Protein AF-A0A1N6D928-F1 (afdb_monomer_lite)

Sequence (89 aa):
MFEKLHVDFPASASMGRDMADDDEIDPAKVRSGLFALITARLEDAHEIAVKGQATKISVQDIGDLVVDLRSALDETTIHIDAIKLMNNR

Foldseek 3Di:
DDDPPPPPDPPDPDPDDDPDDDPDDDLVVLLVVLVVLLVVLVVQLVVLVVVCPDPDDDPVSNVVSVVSNVVSVVSSVVSVVVVVVSVVD

Organism: NCBI:txid1123272

pLDDT: mean 79.56, std 21.72, range [34.38, 97.62]

Structure (mmCIF, N/CA/C/O backbone):
data_AF-A0A1N6D928-F1
#
_entry.id   AF-A0A1N6D928-F1
#
loop_
_atom_site.group_PDB
_atom_site.id
_atom_site.type_symbol
_atom_site.label_atom_id
_atom_site.label_alt_id
_atom_site.label_comp_id
_atom_site.label_asym_id
_atom_site.label_entity_id
_atom_site.label_seq_id
_atom_site.pdbx_PDB_ins_code
_atom_site.Cartn_x
_atom_site.Cartn_y
_atom_site.Cartn_z
_atom_site.occupancy
_atom_site.B_iso_or_equiv
_atom_site.auth_seq_id
_atom_site.auth_comp_id
_atom_site.auth_asym_id
_atom_site.auth_atom_id
_atom_site.pdbx_PDB_model_num
ATOM 1 N N . MET A 1 1 ? 5.009 16.090 14.780 1.00 34.38 1 MET A N 1
ATOM 2 C CA . MET A 1 1 ? 5.275 17.070 13.709 1.00 34.38 1 MET A CA 1
ATOM 3 C C . MET A 1 1 ? 6.447 16.513 12.925 1.00 34.38 1 MET A C 1
ATOM 5 O O . MET A 1 1 ? 7.562 16.609 13.408 1.00 34.38 1 MET A O 1
ATOM 9 N N . PHE A 1 2 ? 6.186 15.792 11.836 1.00 45.16 2 PHE A N 1
ATOM 10 C CA . PHE A 1 2 ? 7.247 15.290 10.961 1.00 45.16 2 PHE A CA 1
ATOM 11 C C . PHE A 1 2 ? 7.370 16.256 9.785 1.00 45.16 2 PHE A C 1
ATOM 13 O O . PHE A 1 2 ? 6.364 16.603 9.163 1.00 45.16 2 PHE A O 1
ATOM 20 N N . GLU A 1 3 ? 8.584 16.763 9.575 1.00 39.19 3 GLU A N 1
ATOM 21 C CA . GLU A 1 3 ? 8.951 17.612 8.445 1.00 39.19 3 GLU A CA 1
ATOM 22 C C . GLU A 1 3 ? 8.530 16.945 7.135 1.00 39.19 3 GLU A C 1
ATOM 24 O O . GLU A 1 3 ? 8.869 15.792 6.870 1.00 39.19 3 GLU A O 1
ATOM 29 N N . LYS A 1 4 ? 7.775 17.688 6.317 1.00 45.28 4 LYS A N 1
ATOM 30 C CA . LYS A 1 4 ? 7.530 17.351 4.915 1.00 45.28 4 LYS A CA 1
ATOM 31 C C . LYS A 1 4 ? 8.884 17.128 4.247 1.00 45.28 4 LYS A C 1
ATOM 33 O O . LYS A 1 4 ? 9.665 18.073 4.148 1.00 45.28 4 LYS A O 1
ATOM 38 N N . LEU A 1 5 ? 9.128 15.917 3.752 1.00 44.03 5 LEU A N 1
ATOM 39 C CA . LEU A 1 5 ? 10.162 15.695 2.751 1.00 44.03 5 LEU A CA 1
ATOM 40 C C . LEU A 1 5 ? 9.812 16.585 1.547 1.00 44.03 5 LEU A C 1
ATOM 42 O O . LEU A 1 5 ? 8.852 16.319 0.824 1.00 44.03 5 LEU A 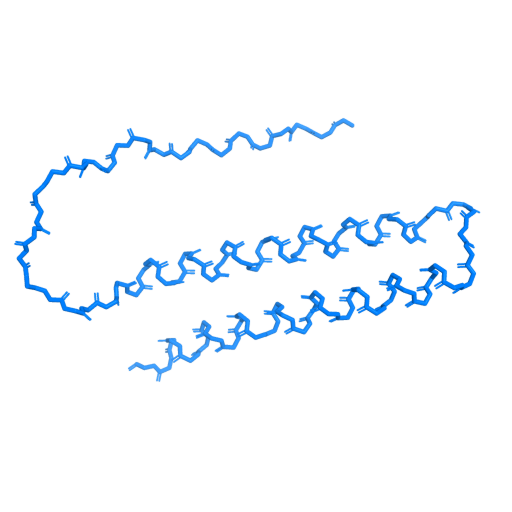O 1
ATOM 46 N N . HIS A 1 6 ? 10.540 17.688 1.378 1.00 45.44 6 HIS A N 1
ATOM 47 C CA . HIS A 1 6 ? 10.506 18.479 0.154 1.00 45.44 6 HIS A CA 1
ATOM 48 C C . HIS A 1 6 ? 11.253 17.659 -0.897 1.00 45.44 6 HIS A C 1
ATOM 50 O O . HIS A 1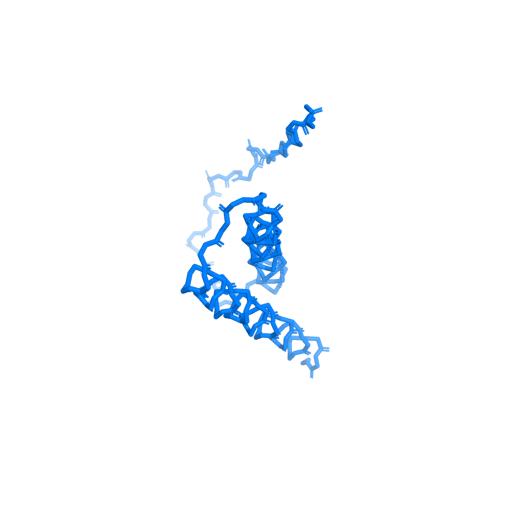 6 ? 12.481 17.659 -0.954 1.00 45.44 6 HIS A O 1
ATOM 56 N N . VAL A 1 7 ? 10.512 16.859 -1.661 1.00 48.66 7 VAL A N 1
ATOM 57 C CA . VAL A 1 7 ? 11.061 16.200 -2.844 1.00 48.66 7 VAL A CA 1
ATOM 58 C C . VAL A 1 7 ? 11.125 17.263 -3.933 1.00 48.66 7 VAL A C 1
ATOM 60 O O . VAL A 1 7 ? 10.146 17.510 -4.635 1.00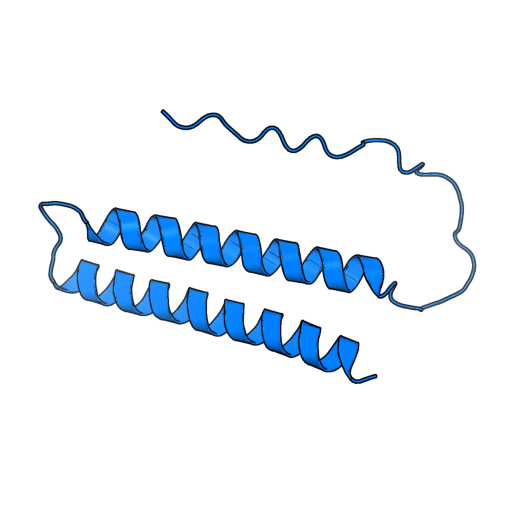 48.66 7 VAL A O 1
ATOM 63 N N . ASP A 1 8 ? 12.274 17.928 -4.033 1.00 43.50 8 ASP A N 1
ATOM 64 C CA . ASP A 1 8 ? 12.591 18.798 -5.160 1.00 43.50 8 ASP A CA 1
ATOM 65 C C . ASP A 1 8 ? 12.739 17.924 -6.410 1.00 43.50 8 ASP A C 1
ATOM 67 O O . ASP A 1 8 ? 13.792 17.350 -6.688 1.00 43.50 8 ASP A O 1
ATOM 71 N N . PHE A 1 9 ? 11.654 17.794 -7.174 1.00 45.91 9 PHE A N 1
ATOM 72 C CA . PHE A 1 9 ? 11.738 17.316 -8.546 1.00 45.91 9 PHE A CA 1
ATOM 73 C C . PHE A 1 9 ? 12.508 18.364 -9.357 1.00 45.91 9 PHE A C 1
ATOM 75 O O . PHE A 1 9 ? 12.063 19.515 -9.415 1.00 45.91 9 PHE A O 1
ATOM 82 N N . PRO A 1 10 ? 13.635 18.025 -10.009 1.00 43.09 10 PRO A N 1
ATOM 83 C CA . PRO A 1 10 ? 14.283 18.961 -10.908 1.00 43.09 10 PRO A CA 1
ATOM 84 C C . PRO A 1 10 ? 13.343 19.250 -12.084 1.00 43.09 10 PRO A C 1
ATOM 86 O O . PRO A 1 10 ? 13.188 18.453 -13.010 1.00 43.09 10 PRO A O 1
ATOM 89 N N . ALA A 1 11 ? 12.714 20.423 -12.037 1.00 46.38 11 ALA A N 1
ATOM 90 C CA . ALA A 1 11 ? 12.009 21.048 -13.144 1.00 46.38 11 ALA A CA 1
ATOM 91 C C . ALA A 1 11 ? 13.029 21.533 -14.187 1.00 46.38 11 ALA A C 1
ATOM 93 O O . ALA A 1 11 ? 13.240 22.728 -14.372 1.00 46.38 11 ALA A O 1
ATOM 94 N N . SER A 1 12 ? 13.721 20.599 -14.838 1.00 45.47 12 SER A N 1
ATOM 95 C CA . SER A 1 12 ? 14.636 20.896 -15.943 1.00 45.47 12 SER A CA 1
ATOM 96 C C . SER A 1 12 ? 14.928 19.671 -16.814 1.00 45.47 12 SER A C 1
ATOM 98 O O . SER A 1 12 ? 16.051 19.462 -17.257 1.00 45.47 12 SER A O 1
ATOM 100 N N . ALA A 1 13 ? 13.906 18.885 -17.147 1.00 43.72 13 ALA A N 1
ATOM 101 C CA . ALA A 1 13 ? 13.946 18.063 -18.355 1.00 43.72 13 ALA A CA 1
ATOM 102 C C . ALA A 1 13 ? 13.167 18.794 -19.455 1.00 43.72 13 ALA A C 1
ATOM 104 O O . ALA A 1 13 ? 11.982 18.561 -19.671 1.00 43.72 13 ALA A O 1
ATOM 105 N N . SER A 1 14 ? 13.850 19.770 -20.057 1.00 41.28 14 SER A N 1
ATOM 106 C CA . SER A 1 14 ? 13.637 20.315 -21.401 1.00 41.28 14 SER A CA 1
ATOM 107 C C . SER A 1 14 ? 12.489 19.664 -22.193 1.00 41.28 14 SER A C 1
ATOM 109 O O . SER A 1 14 ? 12.671 18.652 -22.868 1.00 41.28 14 SER A O 1
ATOM 111 N N . MET A 1 15 ? 11.320 20.310 -22.176 1.00 47.25 15 MET A N 1
ATOM 112 C CA . MET A 1 15 ? 10.346 20.212 -23.261 1.00 47.25 15 MET A CA 1
ATOM 113 C C . MET A 1 15 ? 10.992 20.801 -24.520 1.00 47.25 15 MET A C 1
ATOM 115 O O . MET A 1 15 ? 10.960 22.009 -24.741 1.00 47.25 15 MET A O 1
ATOM 119 N N . GLY A 1 16 ? 11.635 19.966 -25.327 1.00 40.53 16 GLY A N 1
ATOM 120 C CA . GLY A 1 16 ? 12.332 20.441 -26.512 1.00 40.53 16 GLY A CA 1
ATOM 121 C C . GLY A 1 16 ? 12.696 19.307 -27.445 1.00 40.53 16 GLY A C 1
ATOM 122 O O . GLY A 1 16 ? 13.769 18.746 -27.306 1.00 40.53 16 GLY A O 1
ATOM 123 N N . ARG A 1 17 ? 11.797 19.049 -28.403 1.00 41.44 17 ARG A N 1
ATOM 124 C CA . ARG A 1 17 ? 12.026 18.328 -29.664 1.00 41.44 17 ARG A CA 1
ATOM 125 C C . ARG A 1 17 ? 12.738 16.977 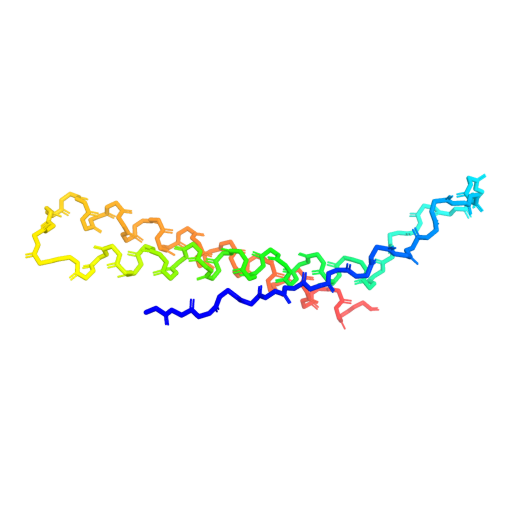-29.542 1.00 41.44 17 ARG A C 1
ATOM 127 O O . ARG A 1 17 ? 13.937 16.900 -29.741 1.00 41.44 17 ARG A O 1
ATOM 134 N N . ASP A 1 18 ? 11.947 15.925 -29.398 1.00 43.72 18 ASP A N 1
ATOM 135 C CA . ASP A 1 18 ? 12.095 14.781 -30.297 1.00 43.72 18 ASP A CA 1
ATOM 136 C C . ASP A 1 18 ? 10.728 14.117 -30.456 1.00 43.72 18 ASP A C 1
ATOM 138 O O . ASP A 1 18 ? 10.276 13.318 -29.643 1.00 43.72 18 ASP A O 1
ATOM 142 N N . MET A 1 19 ? 10.010 14.564 -31.486 1.00 48.03 19 MET A N 1
ATOM 143 C CA . MET A 1 19 ? 9.024 13.724 -32.153 1.00 48.03 19 MET A CA 1
ATOM 144 C C . MET A 1 19 ? 9.771 13.065 -33.311 1.00 48.03 19 MET A C 1
ATOM 146 O O . MET A 1 19 ? 9.735 13.579 -34.427 1.00 48.03 19 MET A O 1
ATOM 150 N N . ALA A 1 20 ? 10.528 12.015 -33.014 1.00 44.50 20 ALA A N 1
ATOM 151 C CA . ALA A 1 20 ? 11.181 11.179 -34.010 1.00 44.50 20 ALA A CA 1
ATOM 152 C C . ALA A 1 20 ? 11.475 9.810 -33.379 1.00 44.50 20 ALA A C 1
ATOM 154 O O . ALA A 1 20 ? 12.338 9.702 -32.518 1.00 44.50 20 ALA A O 1
ATOM 155 N N . ASP A 1 21 ? 10.678 8.825 -33.791 1.00 49.28 21 ASP A N 1
ATOM 156 C CA . ASP A 1 21 ? 11.002 7.400 -33.907 1.00 49.28 21 ASP A CA 1
ATOM 157 C C . ASP A 1 21 ? 11.711 6.704 -32.723 1.00 49.28 21 ASP A C 1
ATOM 159 O O . ASP A 1 21 ? 12.931 6.657 -32.682 1.00 49.28 21 ASP A O 1
ATOM 163 N N . ASP A 1 22 ? 10.939 6.107 -31.805 1.00 47.47 22 ASP A N 1
ATOM 164 C CA . ASP A 1 22 ? 11.100 4.713 -31.329 1.00 47.47 22 ASP A CA 1
ATOM 165 C C . ASP A 1 22 ? 10.104 4.449 -30.185 1.00 47.47 22 ASP A C 1
ATOM 167 O O . ASP A 1 22 ? 10.176 5.056 -29.116 1.00 47.47 22 ASP A O 1
ATOM 171 N N . ASP A 1 23 ? 9.172 3.521 -30.396 1.00 55.50 23 ASP A N 1
ATOM 172 C CA . ASP A 1 23 ? 8.157 3.056 -29.435 1.00 55.50 23 ASP A CA 1
ATOM 173 C C . ASP A 1 23 ? 8.760 2.238 -28.268 1.00 55.50 23 ASP A C 1
ATOM 175 O O . ASP A 1 23 ? 8.149 1.298 -27.746 1.00 55.50 23 ASP A O 1
ATOM 179 N N . GLU A 1 24 ? 9.986 2.550 -27.849 1.00 65.75 24 GLU A N 1
ATOM 180 C CA . GLU A 1 24 ? 10.673 1.824 -26.796 1.00 65.75 24 GLU A CA 1
ATOM 181 C C . GLU A 1 24 ? 10.372 2.460 -25.436 1.00 65.75 24 GLU A C 1
ATOM 183 O O . GLU A 1 24 ? 10.787 3.569 -25.091 1.00 65.75 24 GLU A O 1
ATOM 188 N N . ILE A 1 25 ? 9.591 1.735 -24.640 1.00 74.81 25 ILE A N 1
ATOM 189 C CA . ILE A 1 25 ? 9.319 2.087 -23.253 1.00 74.81 25 ILE A CA 1
ATOM 190 C C . ILE A 1 25 ? 10.653 2.129 -22.490 1.00 74.81 25 ILE A C 1
ATOM 192 O O . ILE A 1 25 ? 11.240 1.085 -22.217 1.00 74.81 25 ILE A O 1
ATOM 196 N N . ASP A 1 26 ? 11.090 3.329 -22.095 1.00 84.94 26 ASP A N 1
ATOM 197 C CA . ASP A 1 26 ? 12.305 3.551 -21.299 1.00 84.94 26 ASP A CA 1
ATOM 198 C C . ASP A 1 26 ? 12.268 2.730 -19.986 1.00 84.94 26 ASP A C 1
ATOM 200 O O . ASP A 1 26 ? 11.488 3.048 -19.071 1.00 84.94 26 ASP A O 1
ATOM 204 N N . PRO A 1 27 ? 13.127 1.700 -19.836 1.00 86.62 27 PRO A N 1
ATOM 205 C CA . PRO A 1 27 ? 13.114 0.827 -18.664 1.00 86.62 27 PRO A CA 1
ATOM 206 C C . PRO A 1 27 ? 13.409 1.564 -17.353 1.00 86.62 27 PRO A C 1
ATOM 208 O O . PRO A 1 27 ? 12.936 1.153 -16.287 1.00 86.62 27 PRO A O 1
ATOM 211 N N . ALA A 1 28 ? 14.174 2.661 -17.401 1.00 87.81 28 ALA A N 1
ATOM 212 C CA . ALA A 1 28 ? 14.466 3.465 -16.222 1.00 87.81 28 ALA A CA 1
ATOM 213 C C . ALA A 1 28 ? 13.219 4.219 -15.743 1.00 87.81 28 ALA A C 1
ATOM 215 O O . ALA A 1 28 ? 12.978 4.256 -14.533 1.00 87.81 28 ALA A O 1
ATOM 216 N N . LYS A 1 29 ? 12.406 4.748 -16.670 1.00 89.44 29 LYS A N 1
ATOM 217 C CA . LYS A 1 29 ? 11.126 5.407 -16.350 1.00 89.44 29 LYS A CA 1
ATOM 218 C C . LYS A 1 29 ? 10.088 4.427 -15.814 1.00 89.44 29 LYS A C 1
ATOM 220 O O . LYS A 1 29 ? 9.371 4.759 -14.875 1.00 89.44 29 LYS A O 1
ATOM 225 N N . VAL A 1 30 ? 10.023 3.208 -16.353 1.00 90.06 30 VAL A N 1
ATOM 226 C CA . VAL A 1 30 ? 9.113 2.179 -15.815 1.00 90.06 30 VAL A CA 1
ATOM 227 C C . VAL A 1 30 ? 9.516 1.787 -14.401 1.00 90.06 30 VAL A C 1
ATOM 229 O O . VAL A 1 30 ? 8.672 1.751 -13.508 1.00 90.06 30 VAL A O 1
ATOM 232 N N . ARG A 1 31 ? 10.810 1.541 -14.163 1.00 91.12 31 ARG A N 1
ATOM 233 C CA . ARG A 1 31 ? 11.304 1.187 -12.829 1.00 91.12 31 ARG A CA 1
ATOM 234 C C . ARG A 1 31 ? 11.034 2.302 -11.820 1.00 91.12 31 ARG A C 1
ATOM 236 O O . ARG A 1 31 ? 10.540 2.010 -10.736 1.00 91.12 31 ARG A O 1
ATOM 243 N N . SER A 1 32 ? 11.334 3.560 -12.154 1.00 93.12 32 SER A N 1
ATOM 244 C CA . SER A 1 32 ? 11.059 4.683 -11.247 1.00 93.12 32 SER A CA 1
ATOM 245 C C . SER A 1 32 ? 9.559 4.855 -10.983 1.00 93.12 32 SER A C 1
ATOM 247 O O . SER A 1 32 ? 9.176 5.073 -9.836 1.00 93.12 32 SER A O 1
ATOM 249 N N . GLY A 1 33 ? 8.710 4.662 -11.998 1.00 93.56 33 GLY A N 1
ATOM 250 C CA . GLY A 1 33 ? 7.254 4.644 -11.850 1.00 93.56 33 GLY A CA 1
ATOM 251 C C . GLY A 1 33 ? 6.756 3.542 -10.908 1.00 93.56 33 GLY A C 1
ATOM 252 O O . GLY A 1 33 ? 5.957 3.818 -10.018 1.00 93.56 33 GLY A O 1
ATOM 253 N N . LEU A 1 34 ? 7.270 2.314 -11.033 1.00 94.81 34 LEU A N 1
ATOM 254 C CA . LEU A 1 34 ? 6.909 1.203 -10.142 1.00 94.81 34 LEU A CA 1
ATOM 255 C C . LEU A 1 34 ? 7.332 1.461 -8.690 1.00 94.81 34 LEU A C 1
ATOM 257 O O . LEU A 1 34 ? 6.561 1.179 -7.776 1.00 94.81 34 LEU A O 1
ATOM 261 N N . PHE A 1 35 ? 8.514 2.043 -8.460 1.00 95.44 35 PHE A N 1
ATOM 262 C CA . PHE A 1 35 ? 8.919 2.454 -7.112 1.00 95.44 35 PHE A CA 1
ATOM 263 C C . PHE A 1 35 ? 8.013 3.554 -6.546 1.00 95.44 35 PHE A C 1
ATOM 265 O O . PHE A 1 35 ? 7.643 3.471 -5.380 1.00 95.44 35 PHE A O 1
ATOM 272 N N . ALA A 1 36 ? 7.599 4.533 -7.358 1.00 97.00 36 ALA A N 1
ATOM 273 C CA . ALA A 1 36 ? 6.654 5.561 -6.922 1.00 97.00 36 ALA A CA 1
ATOM 274 C C . ALA A 1 36 ? 5.283 4.969 -6.542 1.00 97.00 36 ALA A C 1
ATOM 276 O O . ALA A 1 36 ? 4.710 5.354 -5.524 1.00 97.00 36 ALA A O 1
ATOM 277 N N . LEU A 1 37 ? 4.784 3.994 -7.310 1.00 97.06 37 LEU A N 1
ATOM 278 C CA . LEU A 1 37 ? 3.543 3.279 -6.993 1.00 97.06 37 LEU A CA 1
ATOM 279 C C . LEU A 1 37 ? 3.660 2.467 -5.696 1.00 97.06 37 LEU A C 1
ATOM 281 O O . LEU A 1 37 ? 2.742 2.487 -4.879 1.00 97.06 37 LEU A O 1
ATOM 285 N N . ILE A 1 38 ? 4.792 1.791 -5.473 1.00 97.19 38 ILE A N 1
ATOM 286 C CA . ILE A 1 38 ? 5.070 1.098 -4.205 1.00 97.19 38 ILE A CA 1
ATOM 287 C C . ILE A 1 38 ? 5.067 2.093 -3.042 1.00 97.19 38 ILE A C 1
ATOM 289 O O . ILE A 1 38 ? 4.416 1.835 -2.033 1.00 97.19 38 ILE A O 1
ATOM 293 N N . THR A 1 39 ? 5.753 3.232 -3.176 1.00 97.50 39 THR A N 1
ATOM 294 C CA . THR A 1 39 ? 5.779 4.270 -2.137 1.00 97.50 39 THR A CA 1
ATOM 295 C C . THR A 1 39 ? 4.371 4.738 -1.783 1.00 97.50 39 THR A C 1
ATOM 297 O O . THR A 1 39 ? 4.021 4.714 -0.607 1.00 97.50 39 THR A O 1
ATOM 300 N N . ALA A 1 40 ? 3.542 5.062 -2.778 1.00 96.81 40 ALA A N 1
ATOM 301 C CA . ALA A 1 40 ? 2.164 5.485 -2.541 1.00 96.81 40 ALA A CA 1
ATOM 302 C C . ALA A 1 40 ? 1.350 4.426 -1.772 1.00 96.81 40 ALA A C 1
ATOM 304 O O . ALA A 1 40 ? 0.659 4.752 -0.813 1.00 96.81 40 ALA A O 1
ATOM 305 N N . ARG A 1 41 ? 1.483 3.136 -2.118 1.00 97.50 41 ARG A N 1
ATOM 306 C CA . ARG A 1 41 ? 0.771 2.059 -1.404 1.00 97.50 41 ARG A CA 1
ATOM 307 C C . ARG A 1 41 ? 1.269 1.816 0.010 1.00 97.50 41 ARG A C 1
ATOM 309 O O . ARG A 1 41 ? 0.472 1.478 0.883 1.00 97.50 41 ARG A O 1
ATOM 316 N N . LEU A 1 42 ? 2.560 2.007 0.258 1.00 97.38 42 LEU A N 1
ATOM 317 C CA . LEU A 1 42 ? 3.102 1.948 1.612 1.00 97.38 42 LEU A CA 1
ATOM 318 C C . LEU A 1 42 ? 2.629 3.135 2.462 1.00 97.38 42 LEU A C 1
ATOM 320 O O . LEU A 1 42 ? 2.382 2.954 3.653 1.00 97.38 42 LEU A O 1
ATOM 324 N N . GLU A 1 43 ? 2.463 4.317 1.865 1.00 97.44 43 GLU A N 1
ATOM 325 C CA . GLU A 1 43 ? 1.866 5.485 2.525 1.00 97.44 43 GLU A CA 1
ATOM 326 C C . GLU A 1 43 ? 0.385 5.246 2.860 1.00 97.44 43 GLU A C 1
ATOM 328 O O . GLU A 1 43 ? -0.011 5.457 4.008 1.00 97.44 43 GLU A O 1
ATOM 333 N N . ASP A 1 44 ? -0.398 4.704 1.921 1.00 95.25 44 ASP A N 1
ATOM 334 C CA . ASP A 1 44 ? -1.796 4.312 2.156 1.00 95.25 44 ASP A CA 1
ATOM 335 C C . ASP A 1 44 ? -1.891 3.294 3.309 1.00 95.25 44 ASP A C 1
ATOM 337 O O . ASP A 1 44 ? -2.631 3.489 4.278 1.00 95.25 44 ASP A O 1
ATOM 341 N N . ALA A 1 45 ? -1.092 2.221 3.253 1.00 95.94 45 ALA A N 1
ATOM 342 C CA . ALA A 1 45 ? -1.048 1.194 4.295 1.00 95.94 45 ALA A CA 1
ATOM 343 C C . ALA A 1 45 ? -0.641 1.772 5.659 1.00 95.94 45 ALA A C 1
ATOM 345 O O . ALA A 1 45 ? -1.201 1.391 6.692 1.00 95.94 45 ALA A O 1
ATOM 346 N N . HI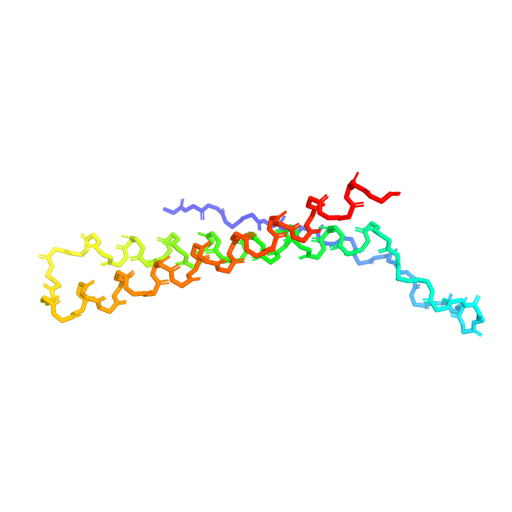S A 1 46 ? 0.307 2.712 5.678 1.00 96.69 46 HIS A N 1
ATOM 347 C CA . HIS A 1 46 ? 0.694 3.415 6.894 1.00 96.69 46 HIS A CA 1
ATOM 348 C C . HIS A 1 46 ? -0.476 4.216 7.477 1.00 96.69 46 HIS A C 1
ATOM 350 O O . HIS A 1 46 ? -0.750 4.104 8.674 1.00 96.69 46 HIS A O 1
ATOM 356 N N . GLU A 1 47 ? -1.198 4.980 6.656 1.00 96.56 47 GLU A N 1
ATOM 357 C CA . GLU A 1 47 ? -2.352 5.759 7.110 1.00 96.56 47 GLU A CA 1
ATOM 358 C C . GLU A 1 47 ? -3.458 4.857 7.681 1.00 96.56 47 GLU A C 1
ATOM 360 O O . GLU A 1 47 ? -4.015 5.150 8.744 1.00 96.56 47 GLU A O 1
ATOM 365 N N . ILE A 1 48 ? -3.749 3.731 7.023 1.00 95.88 48 ILE A N 1
ATOM 366 C CA . ILE A 1 48 ? -4.747 2.759 7.494 1.00 95.88 48 ILE A CA 1
ATOM 367 C C . ILE A 1 48 ? -4.315 2.153 8.837 1.00 95.88 48 ILE A C 1
ATOM 369 O O . ILE A 1 48 ? -5.114 2.085 9.775 1.00 95.88 48 ILE A O 1
ATOM 373 N N . ALA A 1 49 ? -3.040 1.779 8.978 1.00 94.56 49 ALA A N 1
ATOM 374 C CA . ALA A 1 49 ? -2.503 1.267 10.236 1.00 94.56 49 ALA A CA 1
ATOM 375 C C . ALA A 1 49 ? -2.601 2.301 11.371 1.00 94.56 49 ALA A C 1
ATOM 377 O O . ALA A 1 49 ? -2.959 1.944 12.494 1.00 94.56 49 ALA A O 1
ATOM 378 N N . VAL A 1 50 ? -2.340 3.582 11.085 1.00 95.31 50 VAL A N 1
ATOM 379 C CA . VAL A 1 50 ? -2.515 4.680 12.050 1.00 95.31 50 VAL A CA 1
ATOM 380 C C . VAL A 1 50 ? -3.984 4.829 12.456 1.00 95.31 50 VAL A C 1
ATOM 382 O O . VAL A 1 50 ? -4.272 4.943 13.648 1.00 95.31 50 VAL A O 1
ATOM 385 N N . LYS A 1 51 ? -4.930 4.766 11.507 1.00 93.81 51 LYS A N 1
ATOM 386 C CA . LYS A 1 51 ? -6.377 4.791 11.809 1.00 93.81 51 LYS A CA 1
ATOM 387 C C . LYS A 1 51 ? -6.788 3.628 12.716 1.00 93.81 51 LYS A C 1
ATOM 389 O O . LYS A 1 51 ? -7.550 3.831 13.659 1.00 93.81 51 LYS A O 1
ATOM 394 N N . GLY A 1 52 ? -6.229 2.440 12.489 1.00 92.62 52 GLY A N 1
ATOM 395 C CA . GLY A 1 52 ? -6.493 1.246 13.298 1.00 92.62 52 GLY A CA 1
ATOM 396 C C . GLY A 1 52 ? -6.024 1.344 14.754 1.00 92.62 52 GLY A C 1
ATOM 397 O O . GLY A 1 52 ? -6.501 0.591 15.599 1.00 92.62 52 GLY A O 1
ATOM 398 N N . GLN A 1 53 ? -5.132 2.285 15.079 1.00 93.00 53 GLN A N 1
ATOM 399 C CA . GLN A 1 53 ? -4.661 2.528 16.449 1.00 93.00 53 GLN A CA 1
ATOM 400 C C . GLN A 1 53 ? -5.598 3.434 17.267 1.00 93.00 53 GLN A C 1
ATOM 402 O O . GLN A 1 53 ? -5.317 3.712 18.436 1.00 93.00 53 GLN A O 1
ATOM 407 N N . ALA A 1 54 ? -6.695 3.925 16.682 1.00 91.44 54 ALA A N 1
ATOM 408 C CA . ALA A 1 54 ? -7.625 4.805 17.377 1.00 91.44 54 ALA A CA 1
ATOM 409 C C . ALA A 1 54 ? -8.215 4.141 18.637 1.00 91.44 54 ALA A C 1
ATOM 411 O O . ALA A 1 54 ? -8.665 2.998 18.624 1.00 91.44 54 ALA A O 1
ATOM 412 N N . THR A 1 55 ? -8.278 4.895 19.740 1.00 79.88 55 THR A N 1
ATOM 413 C CA . THR A 1 55 ? -8.770 4.409 21.048 1.00 79.88 55 THR A CA 1
ATOM 414 C C . THR A 1 55 ? -10.248 4.023 21.052 1.00 79.88 55 THR A C 1
ATOM 416 O O . THR A 1 55 ? -10.696 3.297 21.939 1.00 79.88 55 THR A O 1
ATOM 419 N N . LYS A 1 56 ? -11.019 4.522 20.083 1.00 85.31 56 LYS A N 1
ATOM 420 C CA . LYS A 1 56 ? -12.422 4.176 19.864 1.00 85.31 56 LYS A CA 1
ATOM 421 C C . LYS A 1 56 ? -12.617 3.893 18.383 1.00 85.31 56 LYS A C 1
ATOM 423 O O . LYS A 1 56 ? -12.750 4.823 17.595 1.00 85.31 56 LYS A O 1
ATOM 428 N N . ILE A 1 57 ? -12.638 2.616 18.039 1.00 88.69 57 ILE A N 1
ATOM 429 C CA . ILE A 1 57 ? -12.914 2.124 16.695 1.00 88.69 57 ILE A CA 1
ATOM 430 C C . ILE A 1 57 ? -13.972 1.023 16.792 1.00 88.69 57 ILE A C 1
ATOM 432 O O . ILE A 1 57 ? -13.956 0.233 17.743 1.00 88.69 57 ILE A O 1
ATOM 436 N N . SER A 1 58 ? -14.942 1.008 15.876 1.00 90.25 58 SER A N 1
ATOM 437 C CA . SER A 1 58 ? -15.958 -0.046 15.873 1.00 90.25 58 SER A CA 1
ATOM 438 C C . SER A 1 58 ? -15.400 -1.338 15.268 1.00 90.25 58 SER A C 1
ATOM 440 O O . SER A 1 58 ? -14.434 -1.321 14.511 1.00 90.25 58 SER A O 1
ATOM 442 N N . VAL A 1 59 ? -16.011 -2.484 15.583 1.00 87.50 59 VAL A N 1
ATOM 443 C CA . VAL A 1 59 ? -15.599 -3.777 15.003 1.00 87.50 59 VAL A CA 1
ATOM 444 C C . VAL A 1 59 ? -15.768 -3.790 13.480 1.00 87.50 59 VAL A C 1
ATOM 446 O O . VAL A 1 59 ? -14.948 -4.388 12.789 1.00 87.50 59 VAL A O 1
ATOM 449 N N . GLN A 1 60 ? -16.797 -3.111 12.962 1.00 88.00 60 GLN A N 1
ATOM 450 C CA . GLN A 1 60 ? -17.003 -2.967 11.521 1.00 88.00 60 GLN A CA 1
ATOM 451 C C . GLN A 1 60 ? -15.865 -2.159 10.889 1.00 88.00 60 GLN A C 1
ATOM 453 O O . GLN A 1 60 ? -15.259 -2.632 9.935 1.00 88.00 60 GLN A O 1
ATOM 458 N N . ASP A 1 61 ? -15.506 -1.018 11.487 1.00 91.38 61 ASP A N 1
ATOM 459 C CA . ASP A 1 61 ? -14.401 -0.188 10.994 1.00 91.38 61 ASP A CA 1
ATOM 460 C C . ASP A 1 61 ? -13.069 -0.954 11.035 1.00 91.38 61 ASP A C 1
ATOM 462 O O . ASP A 1 61 ? -12.271 -0.844 10.113 1.00 91.38 61 ASP A O 1
ATOM 466 N N . ILE A 1 62 ? -12.824 -1.779 12.065 1.00 92.12 62 ILE A N 1
ATOM 467 C CA . ILE A 1 62 ? -11.644 -2.664 12.098 1.00 92.12 62 ILE A CA 1
ATOM 468 C C . ILE A 1 62 ? -11.653 -3.615 10.895 1.00 92.12 62 ILE A C 1
ATOM 470 O O . ILE A 1 62 ? -10.615 -3.806 10.265 1.00 92.12 62 ILE A O 1
ATOM 474 N N . GLY A 1 63 ? -12.804 -4.221 10.588 1.00 93.75 63 GLY A N 1
ATOM 475 C CA . GLY A 1 63 ? -12.957 -5.116 9.442 1.00 93.75 63 GLY A CA 1
ATOM 476 C C . GLY A 1 63 ? -12.615 -4.423 8.125 1.00 93.75 63 GLY A C 1
ATOM 477 O O . GLY A 1 63 ? -11.823 -4.955 7.348 1.00 93.75 63 GLY A O 1
ATOM 478 N N . ASP A 1 64 ? -13.144 -3.219 7.926 1.00 95.94 64 ASP A N 1
ATOM 479 C CA . ASP A 1 64 ? -12.915 -2.424 6.719 1.00 95.94 64 ASP A CA 1
ATOM 480 C C . ASP A 1 64 ? -11.435 -2.014 6.599 1.00 95.94 64 ASP A C 1
ATOM 482 O O . ASP A 1 64 ? -10.812 -2.254 5.566 1.00 95.94 64 ASP A O 1
ATOM 486 N N . LEU A 1 65 ? -10.806 -1.541 7.685 1.00 95.62 65 LEU A N 1
ATOM 487 C CA . LEU A 1 65 ? -9.372 -1.213 7.687 1.00 95.62 65 LEU A CA 1
ATOM 488 C C . LEU A 1 65 ? -8.482 -2.431 7.388 1.00 95.62 65 LEU A C 1
ATOM 490 O O . LEU A 1 65 ? -7.443 -2.295 6.745 1.00 95.62 65 LEU A O 1
ATOM 494 N N . VAL A 1 66 ? -8.852 -3.629 7.855 1.00 95.75 66 VAL A N 1
ATOM 495 C CA . VAL A 1 66 ? -8.104 -4.861 7.549 1.00 95.75 66 VAL A CA 1
ATOM 496 C C . VAL A 1 66 ? -8.229 -5.227 6.068 1.00 95.75 66 VAL A C 1
ATOM 498 O O . VAL A 1 66 ? -7.241 -5.653 5.465 1.00 95.75 66 VAL A O 1
ATOM 501 N N . VAL A 1 67 ? -9.414 -5.057 5.475 1.00 97.38 67 VAL A N 1
ATOM 502 C CA . VAL A 1 67 ? -9.627 -5.261 4.034 1.00 97.38 67 VAL A CA 1
ATOM 503 C C . VAL A 1 67 ? -8.794 -4.267 3.223 1.00 97.38 67 VAL A C 1
ATOM 505 O O . VAL A 1 67 ? -8.082 -4.687 2.309 1.00 97.38 67 VAL A O 1
ATOM 508 N N . ASP A 1 68 ? -8.802 -2.992 3.605 1.00 96.38 68 ASP A N 1
ATOM 509 C CA . ASP A 1 68 ? -8.037 -1.943 2.927 1.00 96.38 68 ASP A CA 1
ATOM 510 C C . ASP A 1 68 ? -6.521 -2.184 3.032 1.00 96.38 68 ASP A C 1
ATOM 512 O O . ASP A 1 68 ? -5.804 -2.111 2.030 1.00 96.38 68 ASP A O 1
ATOM 516 N N . LEU A 1 69 ? -6.022 -2.557 4.221 1.00 95.88 69 LEU A N 1
ATOM 517 C CA . LEU A 1 69 ? -4.615 -2.930 4.429 1.00 95.88 69 LEU A CA 1
ATOM 518 C C . LEU A 1 69 ? -4.201 -4.086 3.526 1.00 95.88 69 LEU A C 1
ATOM 520 O O . LEU A 1 69 ? -3.131 -4.051 2.916 1.00 95.88 69 LEU A O 1
ATOM 524 N N . ARG A 1 70 ? -5.043 -5.119 3.436 1.00 97.38 70 ARG A N 1
ATOM 525 C CA . ARG A 1 70 ? -4.779 -6.259 2.563 1.00 97.38 70 ARG A CA 1
ATOM 526 C C . ARG A 1 70 ? -4.723 -5.829 1.098 1.00 97.38 70 ARG A C 1
ATOM 528 O O . ARG A 1 70 ? -3.800 -6.242 0.405 1.00 97.38 70 ARG A O 1
ATOM 535 N N . SER A 1 71 ? -5.646 -4.979 0.648 1.00 97.50 71 SER A N 1
ATOM 536 C CA . SER A 1 71 ? -5.646 -4.470 -0.728 1.00 97.50 71 SER A CA 1
ATOM 537 C C . SER A 1 71 ? -4.349 -3.724 -1.058 1.00 97.50 71 SER A C 1
ATOM 539 O O . SER A 1 71 ? -3.725 -3.993 -2.083 1.00 97.50 71 SER A O 1
ATOM 541 N N . ALA A 1 72 ? -3.881 -2.844 -0.164 1.00 95.50 72 ALA A N 1
ATOM 542 C CA . ALA A 1 72 ? -2.630 -2.108 -0.364 1.00 95.50 72 ALA A CA 1
ATOM 543 C C . ALA A 1 72 ? -1.400 -3.037 -0.448 1.00 95.50 72 ALA A C 1
ATOM 545 O O . ALA A 1 72 ? -0.488 -2.804 -1.251 1.00 95.50 72 ALA A O 1
ATOM 546 N N . LEU A 1 73 ? -1.374 -4.114 0.346 1.00 95.88 73 LEU A N 1
ATOM 547 C CA . LEU A 1 73 ? -0.311 -5.125 0.310 1.00 95.88 73 LEU A CA 1
ATOM 548 C C . LEU A 1 73 ? -0.352 -5.977 -0.967 1.00 95.88 73 LEU A C 1
ATOM 550 O O . LEU A 1 73 ? 0.701 -6.251 -1.553 1.00 95.88 73 LEU A O 1
ATOM 554 N N . ASP A 1 74 ? -1.546 -6.364 -1.417 1.00 97.62 74 ASP A N 1
ATOM 555 C CA . ASP A 1 74 ? -1.737 -7.116 -2.659 1.00 97.62 74 ASP A CA 1
ATOM 556 C C . ASP A 1 74 ? -1.244 -6.282 -3.861 1.00 97.62 74 ASP A C 1
ATOM 558 O O . ASP A 1 74 ? -0.447 -6.760 -4.672 1.00 97.62 74 ASP A O 1
ATOM 562 N N . GLU A 1 75 ? -1.600 -4.995 -3.925 1.00 96.50 75 GLU A N 1
ATOM 563 C CA . GLU A 1 75 ? -1.120 -4.079 -4.970 1.00 96.50 75 GLU A CA 1
ATOM 564 C C . GLU A 1 75 ? 0.394 -3.837 -4.908 1.00 96.50 75 GLU A C 1
ATOM 566 O O . GLU A 1 75 ? 1.074 -3.826 -5.936 1.00 96.50 75 GLU A O 1
ATOM 571 N N . THR A 1 76 ? 0.956 -3.701 -3.704 1.00 96.62 76 THR A N 1
ATOM 572 C CA . THR A 1 76 ? 2.412 -3.593 -3.520 1.00 96.62 76 THR A CA 1
ATOM 573 C C . THR A 1 76 ? 3.133 -4.823 -4.076 1.00 96.62 76 THR A C 1
ATOM 575 O O . THR A 1 76 ? 4.156 -4.693 -4.751 1.00 96.62 76 THR A O 1
ATOM 578 N N . THR A 1 77 ? 2.581 -6.017 -3.845 1.00 97.31 77 THR A N 1
ATOM 579 C CA . THR A 1 77 ? 3.138 -7.279 -4.353 1.00 97.31 77 THR A CA 1
ATOM 580 C C . THR A 1 77 ? 3.129 -7.318 -5.880 1.00 97.31 77 THR A C 1
ATOM 582 O O . THR A 1 77 ? 4.146 -7.664 -6.481 1.00 97.31 77 THR A O 1
ATOM 585 N N . ILE A 1 78 ? 2.036 -6.877 -6.515 1.00 96.44 78 ILE A N 1
ATOM 586 C CA . ILE A 1 78 ? 1.932 -6.782 -7.980 1.00 96.44 78 ILE A CA 1
ATOM 587 C C . ILE A 1 78 ? 3.039 -5.885 -8.553 1.00 96.44 78 ILE A C 1
ATOM 589 O O . ILE A 1 78 ? 3.718 -6.273 -9.507 1.00 96.44 78 ILE A O 1
ATOM 593 N N . HIS A 1 79 ? 3.269 -4.708 -7.963 1.00 95.75 79 HIS A N 1
ATOM 594 C CA . HIS A 1 79 ? 4.323 -3.800 -8.425 1.00 95.75 79 HIS A CA 1
ATOM 595 C C . HIS A 1 79 ? 5.730 -4.388 -8.231 1.00 95.75 79 HIS A C 1
ATOM 597 O O . HIS A 1 79 ? 6.582 -4.255 -9.111 1.00 95.75 79 HIS A O 1
ATOM 603 N N . ILE A 1 80 ? 5.979 -5.076 -7.112 1.00 95.31 80 ILE A N 1
ATOM 604 C CA . ILE A 1 80 ? 7.252 -5.768 -6.862 1.00 95.31 80 ILE A CA 1
ATOM 605 C C . ILE A 1 80 ? 7.489 -6.865 -7.905 1.00 95.31 80 ILE A C 1
ATOM 607 O O . ILE A 1 80 ? 8.595 -6.983 -8.439 1.00 95.31 80 ILE A O 1
ATOM 611 N N . ASP A 1 81 ? 6.474 -7.667 -8.211 1.00 95.56 81 ASP A N 1
ATOM 612 C CA . ASP A 1 81 ? 6.599 -8.742 -9.192 1.00 95.56 81 ASP A CA 1
ATOM 613 C C . ASP A 1 81 ? 6.811 -8.194 -10.608 1.00 95.56 81 ASP A C 1
ATOM 615 O O . ASP A 1 81 ? 7.632 -8.738 -11.351 1.00 95.56 81 ASP A O 1
ATOM 619 N N . ALA A 1 82 ? 6.198 -7.057 -10.952 1.00 93.00 82 ALA A N 1
ATOM 620 C CA . ALA A 1 82 ? 6.499 -6.343 -12.192 1.00 93.00 82 ALA A CA 1
ATOM 621 C C . ALA A 1 82 ? 7.984 -5.935 -12.279 1.00 93.00 82 ALA A C 1
ATOM 623 O O . ALA A 1 82 ? 8.623 -6.179 -13.303 1.00 93.00 82 ALA A O 1
ATOM 624 N N . ILE A 1 83 ? 8.571 -5.404 -11.196 1.00 90.94 83 ILE A N 1
ATOM 625 C CA . ILE A 1 83 ? 10.011 -5.077 -11.147 1.00 90.94 83 ILE A CA 1
ATOM 626 C C . ILE A 1 83 ? 10.869 -6.336 -11.342 1.00 90.94 83 ILE A C 1
ATOM 628 O O . ILE A 1 83 ? 11.853 -6.306 -12.084 1.00 90.94 83 ILE A O 1
ATOM 632 N N . LYS A 1 84 ? 10.513 -7.460 -10.706 1.00 91.62 84 LYS A N 1
ATOM 633 C CA . LYS A 1 84 ? 11.254 -8.724 -10.870 1.00 91.62 84 LYS A CA 1
ATOM 634 C C . LYS A 1 84 ? 11.217 -9.221 -12.313 1.00 91.62 84 LYS A C 1
ATOM 636 O O . LYS A 1 84 ? 12.245 -9.650 -12.828 1.00 91.62 84 LYS A O 1
ATOM 641 N N . LEU A 1 85 ? 10.058 -9.152 -12.970 1.00 90.12 85 LEU A N 1
ATOM 642 C CA . LEU A 1 85 ? 9.913 -9.549 -14.373 1.00 90.12 85 LEU A CA 1
ATOM 643 C C . LEU A 1 85 ? 10.755 -8.676 -15.308 1.00 90.12 85 LEU A C 1
ATOM 645 O O . LEU A 1 85 ? 11.293 -9.189 -16.284 1.00 90.12 85 LEU A O 1
ATOM 649 N N . MET A 1 86 ? 10.917 -7.388 -14.994 1.00 84.31 86 MET A N 1
ATOM 650 C CA . MET A 1 86 ? 11.806 -6.499 -15.746 1.00 84.31 86 MET A CA 1
ATOM 651 C C . MET A 1 86 ? 13.288 -6.850 -15.582 1.00 84.31 8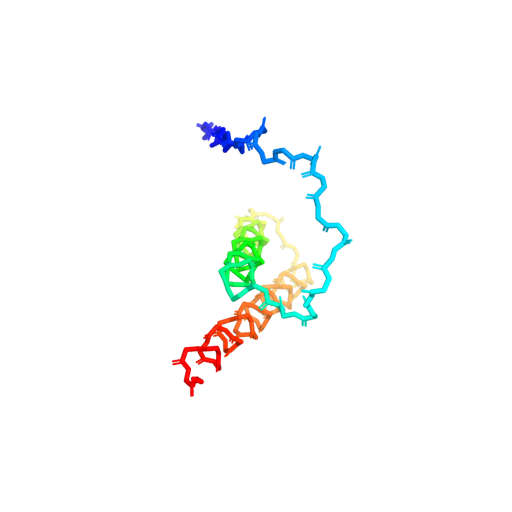6 MET A C 1
ATOM 653 O O . MET A 1 86 ? 14.036 -6.717 -16.541 1.00 84.31 86 MET A O 1
ATOM 657 N N . ASN A 1 87 ? 13.714 -7.294 -14.396 1.00 77.19 87 ASN A N 1
ATOM 658 C CA . ASN A 1 87 ? 15.113 -7.663 -14.133 1.00 77.19 87 ASN A CA 1
ATOM 659 C C . ASN A 1 87 ? 15.498 -9.061 -14.654 1.00 77.19 87 ASN A C 1
ATOM 661 O O . ASN A 1 87 ? 16.680 -9.390 -14.674 1.00 77.19 87 ASN A O 1
ATOM 665 N N . ASN A 1 88 ? 14.518 -9.883 -15.039 1.00 70.25 88 ASN A N 1
ATOM 666 C CA . ASN A 1 88 ? 14.724 -11.228 -15.588 1.00 70.25 88 ASN A CA 1
ATOM 667 C C . ASN A 1 88 ? 14.648 -11.266 -17.130 1.00 70.25 88 ASN A C 1
ATOM 669 O O . ASN A 1 88 ? 14.572 -12.353 -17.706 1.00 70.25 88 ASN A O 1
ATOM 673 N N . ARG A 1 89 ? 14.612 -10.099 -17.779 1.00 56.88 89 ARG A N 1
ATOM 674 C CA . ARG A 1 89 ? 14.693 -9.918 -19.234 1.00 56.88 89 ARG A CA 1
ATOM 675 C C . ARG A 1 89 ? 16.109 -9.533 -19.632 1.00 56.88 89 ARG A C 1
ATOM 677 O O . ARG A 1 89 ? 16.526 -9.996 -20.714 1.00 56.88 89 ARG A O 1
#

Radius of gyration: 18.73 Å; chains: 1; bounding box: 32×32×55 Å

Secondary structure (DSSP, 8-state):
-PPP--------S-------S-----HHHHHHHHHHHHHHHHHHHHHHHHHHT-SS--HHHHHHHHHHHHHHHHHHHHHHHHHHHHHT-